Protein AF-A0A526ZCZ3-F1 (afdb_monomer_lite)

Foldseek 3Di:
DWDFFPLAPPAGTWIWAQDQQGIKTWGCDPDNPPDDTDIAAAARFFHRPDWDWDPPPPPPGTKIWGAGDVRFWTKIFDRPNHPHHHGDIDTDGTDDDDDDDD

pLDDT: mean 88.8, std 8.82, range [64.19, 98.0]

Sequence (102 aa):
GQALAQIVEGGQPELAVSSGAGVFYFAIPDDPAADPWPRTRICAEASDEGIAFADIDGDGLLDLAAITGHAKGIAWWRNPGDGSADWQRRDVANVPDMVYLD

Structure (mmCIF, N/CA/C/O backbone):
data_AF-A0A526ZCZ3-F1
#
_entry.id   AF-A0A526ZCZ3-F1
#
loop_
_atom_site.group_PDB
_atom_site.id
_atom_site.type_symbol
_atom_site.label_atom_id
_atom_site.label_alt_id
_atom_site.label_comp_id
_atom_site.label_asym_id
_atom_site.label_entity_id
_atom_site.label_seq_id
_atom_site.pdbx_PDB_ins_code
_atom_site.Cartn_x
_atom_site.Cartn_y
_atom_site.Cartn_z
_atom_site.occupancy
_atom_site.B_iso_or_equiv
_atom_site.auth_seq_id
_atom_site.auth_comp_id
_atom_site.auth_asym_id
_atom_site.auth_atom_id
_atom_site.pdbx_PDB_model_num
ATOM 1 N N . GLY A 1 1 ? -5.536 4.915 -7.087 1.00 64.19 1 GLY A N 1
ATOM 2 C CA . GLY A 1 1 ? -6.164 3.588 -6.912 1.00 64.19 1 GLY A CA 1
ATOM 3 C C . GLY A 1 1 ? -6.561 3.377 -5.463 1.00 64.19 1 GLY A C 1
ATOM 4 O O . GLY A 1 1 ? -6.069 4.099 -4.600 1.00 64.19 1 GLY A O 1
ATOM 5 N N . GLN A 1 2 ? -7.442 2.409 -5.200 1.00 69.94 2 GLN A N 1
ATOM 6 C CA . GLN A 1 2 ? -7.926 2.069 -3.859 1.00 69.94 2 GLN A CA 1
ATOM 7 C C . GLN A 1 2 ? -8.064 0.553 -3.682 1.00 69.94 2 GLN A C 1
ATOM 9 O O . GLN A 1 2 ? -8.393 -0.143 -4.644 1.00 69.94 2 GLN A O 1
ATOM 14 N N . ALA A 1 3 ? -7.855 0.064 -2.460 1.00 75.00 3 ALA A N 1
ATOM 15 C CA . ALA A 1 3 ? -8.077 -1.330 -2.079 1.00 75.00 3 ALA A CA 1
ATOM 16 C C . ALA A 1 3 ? -8.522 -1.435 -0.611 1.00 75.00 3 ALA A C 1
ATOM 18 O O . ALA A 1 3 ? -8.159 -0.589 0.208 1.00 75.00 3 ALA A O 1
ATOM 19 N N . LEU A 1 4 ? -9.288 -2.483 -0.292 1.00 73.31 4 LEU A N 1
ATOM 20 C CA . LEU A 1 4 ? -9.439 -2.968 1.081 1.00 73.31 4 LEU A CA 1
ATOM 21 C C . LEU A 1 4 ? -8.381 -4.045 1.310 1.00 73.31 4 LEU A C 1
ATOM 23 O O . LEU A 1 4 ? -8.264 -4.961 0.495 1.00 73.31 4 LEU A O 1
ATOM 27 N N . ALA A 1 5 ? -7.634 -3.937 2.401 1.00 65.75 5 ALA A N 1
ATOM 28 C CA . ALA A 1 5 ? -6.629 -4.918 2.780 1.00 65.75 5 ALA A CA 1
ATOM 29 C C . ALA A 1 5 ? -6.665 -5.120 4.294 1.00 65.75 5 ALA A C 1
ATOM 31 O O . ALA A 1 5 ? -6.842 -4.161 5.038 1.00 65.75 5 ALA A O 1
ATOM 32 N N . GLN A 1 6 ? -6.498 -6.361 4.750 1.00 72.19 6 GLN A N 1
ATOM 33 C CA . GLN A 1 6 ? -6.217 -6.626 6.157 1.00 72.19 6 GLN A CA 1
ATOM 34 C C . GLN A 1 6 ? -4.751 -6.264 6.392 1.00 72.19 6 GLN A C 1
ATOM 36 O O . GLN A 1 6 ? -3.851 -7.068 6.152 1.00 72.19 6 GLN A O 1
ATOM 41 N N . ILE A 1 7 ? -4.519 -5.007 6.748 1.00 71.69 7 ILE A N 1
ATOM 42 C CA . ILE A 1 7 ? -3.189 -4.472 7.004 1.00 71.69 7 ILE A CA 1
ATOM 43 C C . ILE A 1 7 ? -2.800 -4.760 8.453 1.00 71.69 7 ILE A C 1
ATOM 45 O O . ILE A 1 7 ? -1.653 -5.126 8.707 1.00 71.69 7 ILE A O 1
ATOM 49 N N . VAL A 1 8 ? -3.759 -4.656 9.376 1.00 72.69 8 VAL A N 1
ATOM 50 C CA . VAL A 1 8 ? -3.613 -5.056 10.779 1.00 72.69 8 VAL A CA 1
ATOM 51 C C . VAL A 1 8 ? -4.343 -6.380 11.018 1.00 72.69 8 VAL A C 1
ATOM 53 O O . VAL A 1 8 ? -5.509 -6.546 10.656 1.00 72.69 8 VAL A O 1
ATOM 56 N N . GLU A 1 9 ? -3.660 -7.357 11.620 1.00 72.88 9 GLU A N 1
ATOM 57 C CA . GLU A 1 9 ? -4.230 -8.692 11.820 1.00 72.88 9 GLU A CA 1
ATOM 58 C C . GLU A 1 9 ? -5.435 -8.678 12.784 1.00 72.88 9 GLU A C 1
ATOM 60 O O . GLU A 1 9 ? -5.385 -8.089 13.864 1.00 72.88 9 GLU A O 1
ATOM 65 N N . GLY A 1 10 ? -6.530 -9.350 12.404 1.00 67.19 10 GLY A N 1
ATOM 66 C CA . GLY A 1 10 ? -7.697 -9.585 13.266 1.00 67.19 10 GLY A CA 1
ATOM 67 C C . GLY A 1 10 ? -8.684 -8.417 13.413 1.00 67.19 10 GLY A C 1
ATOM 68 O O . GLY A 1 10 ? -9.722 -8.595 14.051 1.00 67.19 10 GLY A O 1
ATOM 69 N N . GLY A 1 11 ? -8.391 -7.250 12.829 1.00 69.38 11 GLY A N 1
ATOM 70 C CA . GLY A 1 11 ? -9.269 -6.075 12.812 1.00 69.38 11 GLY A CA 1
ATOM 71 C C . GLY A 1 11 ? -10.243 -6.021 11.626 1.00 69.38 11 GLY A C 1
ATOM 72 O O . GLY A 1 11 ? -10.295 -6.923 10.788 1.00 69.38 11 GLY A O 1
ATOM 73 N N . GLN A 1 12 ? -11.023 -4.934 11.549 1.00 75.44 12 GLN A N 1
ATOM 74 C CA . GLN A 1 12 ? -11.676 -4.529 10.295 1.00 75.44 12 GLN A CA 1
ATOM 75 C C . GLN A 1 12 ? -10.596 -4.265 9.232 1.00 75.44 12 GLN A C 1
ATOM 77 O O . GLN A 1 12 ? -9.534 -3.768 9.591 1.00 75.44 12 GLN A O 1
ATOM 82 N N . PRO A 1 13 ? -10.841 -4.549 7.940 1.00 81.06 13 PRO A N 1
ATOM 83 C CA . PRO A 1 13 ? -9.869 -4.240 6.896 1.00 81.06 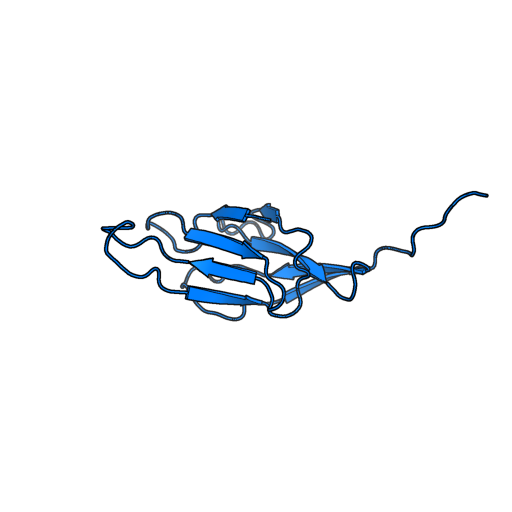13 PRO A CA 1
ATOM 84 C C . PRO A 1 13 ? -9.626 -2.731 6.812 1.00 81.06 13 PRO A C 1
ATOM 86 O O . PRO A 1 13 ? -10.555 -1.941 6.939 1.00 81.06 13 PRO A O 1
ATOM 89 N N . GLU A 1 14 ? -8.400 -2.318 6.527 1.00 87.62 14 GLU A N 1
ATOM 90 C CA . GLU A 1 14 ? -8.048 -0.922 6.309 1.00 87.62 14 GLU A CA 1
ATOM 91 C C . GLU A 1 14 ? -8.331 -0.484 4.863 1.00 87.62 14 GLU A C 1
ATOM 93 O O . GLU A 1 14 ? -8.225 -1.260 3.905 1.00 87.62 14 GLU A O 1
ATOM 98 N N . LEU A 1 15 ? -8.645 0.803 4.688 1.00 90.56 15 LEU A N 1
ATOM 99 C CA . LEU A 1 15 ? -8.759 1.424 3.369 1.00 90.56 15 LEU A CA 1
ATOM 100 C C . LEU A 1 15 ? -7.405 1.994 2.942 1.00 90.56 15 LEU A C 1
ATOM 102 O O . LEU A 1 15 ? -6.949 2.981 3.518 1.00 90.56 15 LEU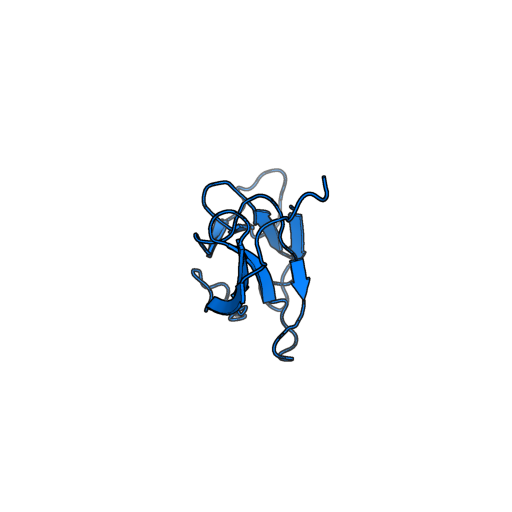 A O 1
ATOM 106 N N . ALA A 1 16 ? -6.797 1.430 1.900 1.00 92.94 16 ALA A N 1
ATOM 107 C CA . ALA A 1 16 ? -5.567 1.948 1.311 1.00 92.94 16 ALA A CA 1
ATOM 108 C C . ALA A 1 16 ? -5.843 2.849 0.099 1.00 92.94 16 ALA A C 1
ATOM 110 O O . ALA A 1 16 ? -6.650 2.516 -0.774 1.00 92.94 16 ALA A O 1
ATOM 111 N N . VAL A 1 17 ? -5.147 3.986 0.030 1.00 92.19 17 VAL A N 1
ATOM 112 C CA . VAL A 1 17 ? -5.360 5.038 -0.972 1.00 92.19 17 VAL A CA 1
ATOM 113 C C . VAL A 1 17 ? -4.022 5.581 -1.467 1.00 92.19 17 VAL A C 1
ATOM 115 O O . VAL A 1 17 ? -3.171 5.980 -0.668 1.00 92.19 17 VAL A O 1
ATOM 118 N N . SER A 1 18 ? -3.851 5.647 -2.791 1.00 92.19 18 SER A N 1
ATOM 119 C CA . SER A 1 18 ? -2.756 6.402 -3.409 1.00 92.19 18 SER A CA 1
ATOM 120 C C . SER A 1 18 ? -3.109 7.886 -3.530 1.00 92.19 18 SER A C 1
ATOM 122 O O . SER A 1 18 ? -4.250 8.253 -3.813 1.00 92.19 18 SER A O 1
ATOM 124 N N . SER A 1 19 ? -2.125 8.751 -3.310 1.00 90.69 19 SER A N 1
ATOM 125 C CA . SER A 1 19 ? -2.256 10.206 -3.383 1.00 90.69 19 SER A CA 1
ATOM 126 C C . SER A 1 19 ? -0.982 10.825 -3.953 1.00 90.69 19 SER A C 1
ATOM 128 O O . SER A 1 19 ? 0.064 10.179 -3.976 1.00 90.69 19 SER A O 1
ATOM 130 N N . GLY A 1 20 ? -1.022 12.109 -4.315 1.00 88.88 20 GLY A N 1
ATOM 131 C CA . GLY A 1 20 ? 0.181 12.842 -4.731 1.00 88.88 20 GLY A CA 1
ATOM 132 C C . GLY A 1 20 ? 1.263 12.972 -3.643 1.00 88.88 20 GLY A C 1
ATOM 133 O O . GLY A 1 20 ? 2.355 13.451 -3.929 1.00 88.88 20 GLY A O 1
ATOM 134 N N . ALA A 1 21 ? 0.977 12.560 -2.402 1.00 92.12 21 ALA A N 1
ATOM 135 C CA . ALA A 1 21 ? 1.925 12.524 -1.285 1.00 92.12 21 ALA A CA 1
ATOM 136 C C . ALA A 1 21 ? 2.363 11.092 -0.908 1.00 92.12 21 ALA A C 1
ATOM 138 O O . ALA A 1 21 ? 2.892 10.883 0.186 1.00 92.12 21 ALA A O 1
ATOM 139 N N . GLY A 1 22 ? 2.114 10.116 -1.786 1.00 94.12 22 GLY A N 1
ATOM 140 C CA . GLY A 1 22 ? 2.378 8.700 -1.559 1.00 94.12 22 GLY A CA 1
ATOM 141 C C . GLY A 1 22 ? 1.125 7.912 -1.178 1.00 94.12 22 GLY A C 1
ATOM 142 O O . GLY A 1 22 ? -0.006 8.343 -1.431 1.00 94.12 22 GLY A O 1
ATOM 143 N N . VAL A 1 23 ? 1.325 6.741 -0.577 1.00 96.06 23 VAL A N 1
ATOM 144 C CA . VAL A 1 23 ? 0.247 5.801 -0.237 1.00 96.06 23 VAL A CA 1
ATOM 145 C C . VAL A 1 23 ? 0.002 5.808 1.263 1.00 96.06 23 VAL A C 1
ATOM 147 O O . VAL A 1 23 ? 0.935 5.763 2.067 1.00 96.06 23 VAL A O 1
ATOM 150 N N . PHE A 1 24 ? -1.273 5.848 1.635 1.00 95.81 24 PHE A N 1
ATOM 151 C CA . PHE A 1 24 ? -1.737 5.842 3.016 1.00 95.81 24 PHE A CA 1
ATOM 152 C C . PHE A 1 24 ? -2.754 4.730 3.214 1.00 95.81 24 PHE A C 1
ATOM 154 O O . PHE A 1 24 ? -3.480 4.392 2.279 1.00 95.81 24 PHE A O 1
ATOM 161 N N . TYR A 1 25 ? -2.854 4.221 4.438 1.00 94.56 25 TYR A N 1
ATOM 162 C CA . TYR A 1 25 ? -4.017 3.460 4.864 1.00 94.56 25 TYR A CA 1
ATOM 163 C C . TYR A 1 25 ? -4.757 4.178 5.987 1.00 94.56 25 TYR A C 1
ATOM 165 O O . TYR A 1 25 ? -4.178 4.963 6.748 1.00 94.56 25 TYR A O 1
ATOM 173 N N . PHE A 1 26 ? -6.057 3.919 6.051 1.00 94.12 26 PHE A N 1
ATOM 174 C CA . PHE A 1 26 ? -6.961 4.469 7.041 1.00 94.12 26 PHE A CA 1
ATOM 175 C C . PHE A 1 26 ? -7.632 3.327 7.798 1.00 94.12 26 PHE A C 1
ATOM 177 O O . PHE A 1 26 ? -8.256 2.461 7.178 1.00 94.12 26 PHE A O 1
ATOM 184 N N . ALA A 1 27 ? -7.505 3.339 9.124 1.00 91.88 27 ALA A N 1
ATOM 185 C CA . ALA A 1 27 ? -8.224 2.410 9.985 1.00 91.88 27 ALA A CA 1
ATOM 186 C C . ALA A 1 27 ? -9.716 2.758 9.982 1.00 91.88 27 ALA A C 1
ATOM 188 O O . ALA A 1 27 ? -10.079 3.930 10.127 1.00 91.88 27 ALA A O 1
ATOM 189 N N . ILE A 1 28 ? -10.567 1.745 9.803 1.00 90.50 28 ILE A N 1
ATOM 190 C CA . ILE A 1 28 ? -12.022 1.904 9.874 1.00 90.50 28 ILE A CA 1
ATOM 191 C C . ILE A 1 28 ? -12.406 1.980 11.357 1.00 90.50 28 ILE A C 1
ATOM 193 O O . ILE A 1 28 ? -12.187 0.999 12.070 1.00 90.50 28 ILE A O 1
ATOM 197 N N . PRO A 1 29 ? -12.942 3.112 11.849 1.00 90.75 29 PRO A N 1
ATOM 198 C CA . PRO A 1 29 ? -1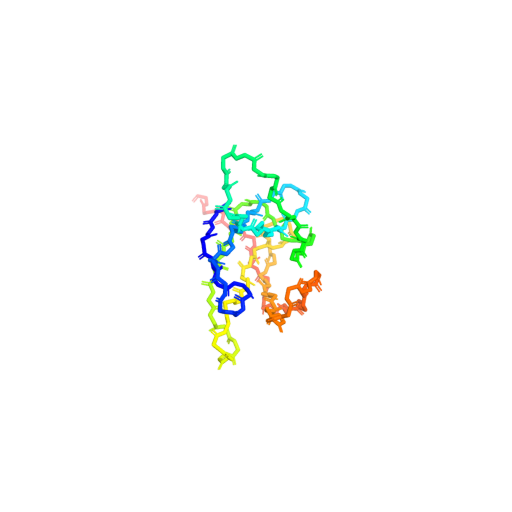3.405 3.200 13.228 1.00 90.75 29 PRO A CA 1
ATOM 199 C C . PRO A 1 29 ? -14.729 2.438 13.406 1.00 90.75 29 PRO A C 1
ATOM 201 O O . PRO A 1 29 ? -15.399 2.105 12.427 1.00 90.75 29 PRO A O 1
ATOM 204 N N . ASP A 1 30 ? -15.125 2.199 14.657 1.00 90.19 30 ASP A N 1
ATOM 205 C CA . ASP A 1 30 ? -16.364 1.476 14.982 1.00 90.19 30 ASP A CA 1
ATOM 206 C C . ASP A 1 30 ? -17.615 2.166 14.407 1.00 90.19 30 ASP A C 1
ATOM 208 O O . ASP A 1 30 ? -18.512 1.491 13.897 1.00 90.19 30 ASP A O 1
ATOM 212 N N . ASP A 1 31 ? -17.659 3.505 14.440 1.00 93.00 31 ASP A N 1
ATOM 213 C CA . ASP A 1 31 ? -18.661 4.310 13.736 1.00 93.00 31 ASP A CA 1
ATOM 214 C C . ASP A 1 31 ? -18.015 5.106 12.583 1.00 93.00 31 ASP A C 1
ATOM 216 O O . ASP A 1 31 ? -17.600 6.256 12.760 1.00 93.00 31 ASP A O 1
ATOM 220 N N . PRO A 1 32 ? -17.944 4.541 11.363 1.00 92.38 32 PRO A N 1
ATOM 221 C CA . PRO A 1 32 ? -17.317 5.201 10.218 1.00 92.38 32 PRO A CA 1
ATOM 222 C C . PRO A 1 32 ? -18.047 6.460 9.737 1.00 92.38 32 PRO A C 1
ATOM 224 O O . PRO A 1 32 ? -17.487 7.183 8.909 1.00 92.38 32 PRO A O 1
ATOM 227 N N . ALA A 1 33 ? -19.276 6.715 10.204 1.00 94.38 33 ALA A N 1
ATOM 228 C CA . ALA A 1 33 ? -20.051 7.901 9.851 1.00 94.38 33 ALA A CA 1
ATOM 229 C C . ALA A 1 33 ? -19.861 9.056 10.847 1.00 94.38 33 ALA A C 1
ATOM 231 O O . ALA A 1 33 ? -20.050 10.214 10.465 1.00 94.38 33 ALA A O 1
ATOM 232 N N . ALA A 1 34 ? -19.504 8.756 12.097 1.00 94.38 34 ALA A N 1
ATOM 233 C CA . ALA A 1 34 ? -19.332 9.749 13.154 1.00 94.38 34 ALA A CA 1
ATOM 234 C C . ALA A 1 34 ? -17.861 10.029 13.497 1.00 94.38 34 ALA A C 1
ATOM 236 O O . ALA A 1 34 ? -17.519 11.176 13.799 1.00 94.38 34 ALA A O 1
ATOM 237 N N . ASP A 1 35 ? -16.997 9.015 13.428 1.00 95.56 35 ASP A N 1
ATOM 238 C CA . ASP A 1 35 ? -15.626 9.098 13.924 1.00 95.56 35 ASP A CA 1
ATOM 239 C C . ASP A 1 35 ? -14.599 9.399 12.818 1.00 95.56 35 ASP A C 1
ATOM 241 O O . ASP A 1 35 ? -14.730 8.949 11.673 1.00 95.56 35 ASP A O 1
ATOM 245 N N . PRO A 1 36 ? -13.529 10.155 13.133 1.00 94.44 36 PRO A N 1
ATOM 246 C CA . PRO A 1 36 ? -12.440 10.379 12.194 1.00 94.44 36 PRO A CA 1
ATOM 247 C C . PRO A 1 36 ? -11.648 9.087 11.970 1.00 94.44 36 PRO A C 1
ATOM 249 O O . PRO A 1 36 ? -11.316 8.381 12.917 1.00 94.44 36 PRO A O 1
ATOM 252 N N . TRP A 1 37 ? -11.265 8.826 10.720 1.00 94.38 37 TRP A N 1
ATOM 253 C CA . TRP A 1 37 ? -10.477 7.647 10.361 1.00 94.38 37 TRP A CA 1
ATOM 254 C C . TRP A 1 37 ? -8.983 7.895 10.638 1.00 94.38 37 TRP A C 1
ATOM 256 O O . TRP A 1 37 ? -8.393 8.781 9.998 1.00 94.38 37 TRP A O 1
ATOM 266 N N . PRO A 1 38 ? -8.341 7.154 11.565 1.00 94.19 38 PRO A N 1
ATOM 267 C CA . PRO A 1 38 ? -6.907 7.276 11.810 1.00 94.19 38 PRO A CA 1
ATOM 268 C C . PRO A 1 38 ? -6.109 6.942 10.547 1.00 94.19 38 PRO A C 1
ATOM 270 O O . PRO A 1 38 ? -6.372 5.937 9.892 1.00 94.19 38 PRO A O 1
ATOM 273 N N . ARG A 1 39 ? -5.128 7.783 10.207 1.00 94.88 39 ARG A N 1
ATOM 274 C CA . ARG A 1 39 ? -4.319 7.672 8.985 1.00 94.88 39 ARG A CA 1
ATOM 275 C C . ARG A 1 39 ? -2.877 7.306 9.301 1.00 94.88 39 ARG A C 1
ATOM 277 O O . ARG A 1 39 ? -2.244 7.997 10.100 1.00 94.88 39 ARG A O 1
ATOM 284 N N . THR A 1 40 ? -2.324 6.384 8.520 1.00 96.50 40 THR A N 1
ATOM 285 C CA . THR A 1 40 ? -0.902 6.027 8.535 1.00 96.50 40 THR A CA 1
ATOM 286 C C . THR A 1 40 ? -0.327 6.041 7.120 1.00 96.50 40 THR A C 1
ATOM 288 O O . THR A 1 40 ? -1.003 5.682 6.156 1.00 96.50 40 THR A O 1
ATOM 291 N N . ARG A 1 41 ? 0.924 6.494 6.967 1.00 97.25 41 ARG A N 1
ATOM 292 C CA . ARG A 1 41 ? 1.640 6.471 5.683 1.00 97.25 41 ARG A CA 1
ATOM 293 C C . ARG A 1 41 ? 2.298 5.110 5.475 1.00 97.25 41 ARG A C 1
ATOM 295 O O . ARG A 1 41 ? 3.037 4.666 6.345 1.00 97.25 41 ARG A O 1
ATOM 302 N N . ILE A 1 42 ? 2.089 4.508 4.308 1.00 97.12 42 ILE A N 1
ATOM 303 C CA . ILE A 1 42 ? 2.835 3.325 3.863 1.00 97.12 42 ILE A CA 1
ATOM 304 C C . ILE A 1 42 ? 4.170 3.757 3.256 1.00 97.12 42 ILE A C 1
ATOM 306 O O . ILE A 1 42 ? 5.220 3.283 3.673 1.00 97.12 42 ILE A O 1
ATOM 310 N N . CYS A 1 43 ? 4.135 4.671 2.283 1.00 96.88 43 CYS A N 1
ATOM 311 C CA . CYS A 1 43 ? 5.324 5.170 1.594 1.00 96.88 43 CYS A CA 1
ATOM 312 C C . CYS A 1 43 ? 5.078 6.547 0.965 1.00 96.88 43 CYS A C 1
ATOM 314 O O . CYS A 1 43 ? 3.929 6.953 0.782 1.00 96.88 43 CYS A O 1
ATOM 316 N N . ALA A 1 44 ? 6.152 7.264 0.629 1.00 95.56 44 ALA A N 1
ATOM 317 C CA . ALA A 1 44 ? 6.094 8.582 -0.013 1.00 95.56 44 ALA A CA 1
ATOM 318 C C . ALA A 1 44 ? 6.461 8.536 -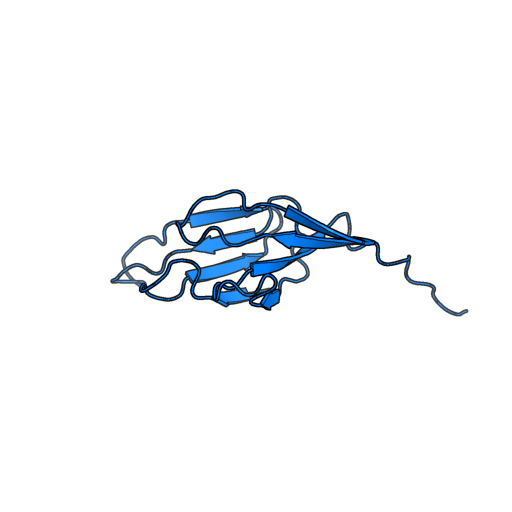1.509 1.00 95.56 44 ALA A C 1
ATOM 320 O O . ALA A 1 44 ? 6.215 9.489 -2.241 1.00 95.56 44 ALA A O 1
ATOM 321 N N . GLU A 1 45 ? 7.088 7.449 -1.956 1.00 94.12 45 GLU A N 1
ATOM 322 C CA . GLU A 1 45 ? 7.768 7.350 -3.250 1.00 94.12 45 GLU A CA 1
ATOM 323 C C . GLU A 1 45 ? 6.893 6.776 -4.366 1.00 94.12 45 GLU A C 1
ATOM 325 O O . GLU A 1 45 ? 7.248 6.874 -5.545 1.00 94.12 45 GLU A O 1
ATOM 330 N N . ALA A 1 46 ? 5.783 6.139 -3.998 1.00 92.62 46 ALA A N 1
ATOM 331 C CA . ALA A 1 46 ? 4.818 5.607 -4.943 1.00 92.62 46 ALA A CA 1
ATOM 332 C C . ALA A 1 46 ? 4.064 6.739 -5.658 1.00 92.62 46 ALA A C 1
ATOM 334 O O . ALA A 1 46 ? 3.670 7.732 -5.047 1.00 92.62 46 ALA A O 1
ATOM 335 N N . SER A 1 47 ? 3.856 6.557 -6.960 1.00 87.44 47 SER A N 1
ATOM 336 C CA . SER A 1 47 ? 2.980 7.394 -7.781 1.00 87.44 47 SER A CA 1
ATOM 337 C C . SER A 1 47 ? 1.513 7.236 -7.373 1.00 87.44 47 SER A C 1
ATOM 339 O O . SER A 1 47 ? 1.111 6.234 -6.778 1.00 87.44 47 SER A O 1
ATOM 341 N N . ASP A 1 48 ? 0.688 8.217 -7.730 1.00 84.62 48 ASP A N 1
ATOM 342 C CA . ASP A 1 48 ? -0.756 8.175 -7.508 1.00 84.62 48 ASP A CA 1
ATOM 343 C C . ASP A 1 48 ? -1.520 7.374 -8.579 1.00 84.62 48 ASP A C 1
ATOM 345 O O . ASP A 1 48 ? -2.691 7.040 -8.366 1.00 84.62 48 ASP A O 1
ATOM 349 N N . GLU A 1 49 ? -0.847 6.990 -9.669 1.00 82.69 49 GLU A N 1
ATOM 350 C CA . GLU A 1 49 ? -1.425 6.358 -10.862 1.00 82.69 49 GLU A CA 1
ATOM 351 C C . GLU A 1 49 ? -1.897 4.910 -10.644 1.00 82.69 49 GLU A C 1
ATOM 353 O O . GLU A 1 49 ? -2.856 4.472 -11.282 1.00 82.69 49 GLU A O 1
ATOM 358 N N . GLY A 1 50 ? -1.299 4.157 -9.714 1.00 82.56 50 GLY A N 1
ATOM 359 C CA . GLY A 1 50 ? -1.693 2.766 -9.488 1.00 82.56 50 GLY A CA 1
ATOM 360 C C . GLY A 1 50 ? -1.008 2.092 -8.304 1.00 82.56 50 GLY A C 1
ATOM 361 O O . GLY A 1 50 ? 0.192 2.247 -8.091 1.00 82.56 50 GLY A O 1
ATOM 362 N N . ILE A 1 51 ? -1.794 1.310 -7.563 1.00 92.31 51 ILE A N 1
ATOM 363 C CA . ILE A 1 51 ? -1.342 0.451 -6.464 1.00 92.31 51 ILE A CA 1
ATOM 364 C C . ILE A 1 51 ? -2.013 -0.915 -6.584 1.00 92.31 51 ILE A C 1
ATOM 366 O O . ILE A 1 51 ? -3.165 -1.003 -7.016 1.00 92.31 51 ILE A O 1
ATOM 370 N N . ALA A 1 52 ? -1.300 -1.962 -6.191 1.00 92.81 52 ALA A N 1
ATOM 371 C CA . ALA A 1 52 ? -1.811 -3.319 -6.064 1.00 92.81 52 ALA A CA 1
ATOM 372 C C . ALA A 1 52 ? -1.400 -3.896 -4.708 1.00 92.81 52 ALA A C 1
ATOM 374 O O . ALA A 1 52 ? -0.373 -3.504 -4.157 1.00 92.81 52 ALA A O 1
ATOM 375 N N . PHE A 1 53 ? -2.198 -4.830 -4.195 1.00 93.06 53 PHE A N 1
ATOM 376 C CA . PHE A 1 53 ? -1.904 -5.547 -2.960 1.00 93.06 53 PHE A CA 1
ATOM 377 C C . PHE A 1 53 ? -1.871 -7.050 -3.215 1.00 93.06 53 PHE A C 1
ATOM 379 O O . PHE A 1 53 ? -2.749 -7.577 -3.903 1.00 93.06 53 PHE A O 1
ATOM 386 N N . ALA A 1 54 ? -0.860 -7.721 -2.675 1.00 91.88 54 ALA A N 1
ATOM 387 C CA . ALA A 1 54 ? -0.691 -9.170 -2.721 1.00 91.88 54 ALA A CA 1
ATOM 388 C C . ALA A 1 54 ? 0.216 -9.605 -1.565 1.00 91.88 54 ALA A C 1
ATOM 390 O O . ALA A 1 54 ? 1.030 -8.813 -1.114 1.00 91.88 54 ALA A O 1
ATOM 391 N N . ASP A 1 55 ? 0.097 -10.847 -1.114 1.00 94.62 55 ASP A N 1
ATOM 392 C CA . ASP A 1 55 ? 1.090 -11.460 -0.224 1.00 94.62 55 ASP A CA 1
ATOM 393 C C . ASP A 1 55 ? 2.327 -11.818 -1.066 1.00 94.62 55 ASP A C 1
ATOM 395 O O . ASP A 1 55 ? 2.297 -12.778 -1.844 1.00 94.62 55 ASP A O 1
ATOM 399 N N . ILE A 1 56 ? 3.355 -10.960 -1.038 1.00 96.62 56 ILE A N 1
ATOM 400 C CA . ILE A 1 56 ? 4.514 -11.056 -1.939 1.00 96.62 56 ILE A CA 1
ATOM 401 C C . ILE A 1 56 ? 5.609 -11.915 -1.312 1.00 96.62 56 ILE A C 1
ATOM 403 O O . ILE A 1 56 ? 6.304 -12.634 -2.040 1.00 96.62 56 ILE A O 1
ATOM 407 N N . ASP A 1 57 ? 5.782 -11.843 0.007 1.00 96.25 57 ASP A N 1
ATOM 408 C CA . ASP A 1 57 ? 6.818 -12.590 0.720 1.00 96.25 57 ASP A CA 1
ATOM 409 C C . ASP A 1 57 ? 6.339 -13.901 1.372 1.00 96.25 57 ASP A C 1
ATOM 411 O O . ASP A 1 57 ? 7.177 -14.710 1.788 1.00 96.25 57 ASP A O 1
ATOM 415 N N . GLY A 1 58 ? 5.033 -14.176 1.344 1.00 95.75 58 GLY A N 1
ATOM 416 C CA . GLY A 1 58 ? 4.431 -15.429 1.789 1.00 95.75 58 GLY A CA 1
ATOM 417 C C . GLY A 1 58 ? 4.176 -15.493 3.293 1.00 95.75 58 GLY A C 1
ATOM 418 O O . GLY A 1 58 ? 4.077 -16.600 3.834 1.00 95.75 58 GLY A O 1
ATOM 419 N N . ASP A 1 59 ? 4.123 -14.351 3.979 1.00 93.75 59 ASP A N 1
ATOM 420 C CA . ASP A 1 59 ? 3.860 -14.276 5.416 1.00 93.75 59 ASP A CA 1
ATOM 421 C C . ASP A 1 59 ? 2.364 -14.217 5.777 1.00 93.75 59 ASP A C 1
ATOM 423 O O . ASP A 1 59 ? 2.008 -14.295 6.957 1.00 93.75 59 ASP A O 1
ATOM 427 N N . GLY A 1 60 ? 1.488 -14.172 4.768 1.00 89.81 60 GLY A N 1
ATOM 428 C CA . GLY A 1 60 ? 0.039 -14.121 4.928 1.00 89.81 60 GLY A CA 1
ATOM 429 C C . GLY A 1 60 ? -0.533 -12.710 5.079 1.00 89.81 60 GLY A C 1
ATOM 430 O O . GLY A 1 60 ? -1.751 -12.577 5.236 1.00 89.81 60 GLY A O 1
ATOM 431 N N . LEU A 1 61 ? 0.295 -11.665 5.012 1.00 90.56 61 LEU A N 1
ATOM 432 C CA . LEU A 1 61 ? -0.119 -10.265 5.025 1.00 90.56 61 LEU A CA 1
ATOM 433 C C . LEU A 1 61 ? -0.048 -9.670 3.617 1.00 90.56 61 LEU A C 1
ATOM 435 O O . LEU A 1 61 ? 0.787 -10.019 2.793 1.00 90.56 61 LEU A O 1
ATOM 439 N N . LEU A 1 62 ? -0.958 -8.742 3.315 1.00 93.00 62 LEU A N 1
ATOM 440 C CA . LEU A 1 62 ? -0.941 -8.063 2.021 1.00 93.00 62 LEU A CA 1
ATOM 441 C C . LEU A 1 62 ? 0.123 -6.963 1.997 1.00 93.00 62 LEU A C 1
ATOM 443 O O . LEU A 1 62 ? 0.005 -5.964 2.709 1.00 93.00 62 LEU A O 1
ATOM 447 N N . ASP A 1 63 ? 1.090 -7.115 1.102 1.00 95.75 63 ASP A N 1
ATOM 448 C CA . ASP A 1 63 ? 2.111 -6.131 0.766 1.00 95.75 63 ASP A CA 1
ATOM 449 C C . ASP A 1 63 ? 1.623 -5.159 -0.311 1.00 95.75 63 ASP A C 1
ATOM 451 O O . ASP A 1 63 ? 0.751 -5.477 -1.122 1.00 95.75 63 ASP A O 1
ATOM 455 N N . LEU A 1 64 ? 2.224 -3.970 -0.362 1.00 96.25 64 LEU A N 1
ATOM 456 C CA . LEU A 1 64 ? 1.941 -2.969 -1.391 1.00 96.25 64 LEU A CA 1
ATOM 457 C C . LEU A 1 64 ? 2.905 -3.137 -2.567 1.00 96.25 64 LEU A C 1
ATOM 459 O O . LEU A 1 64 ? 4.107 -3.021 -2.377 1.00 96.25 64 LEU A O 1
ATOM 463 N N . ALA A 1 65 ? 2.404 -3.259 -3.793 1.00 95.75 65 ALA A N 1
ATOM 464 C CA . ALA A 1 65 ? 3.169 -3.055 -5.022 1.00 95.75 65 ALA A CA 1
ATOM 465 C C . ALA A 1 65 ? 2.728 -1.756 -5.709 1.00 95.75 65 ALA A C 1
ATOM 467 O O . ALA A 1 65 ? 1.533 -1.511 -5.894 1.00 95.75 65 ALA A O 1
ATOM 468 N N . ALA A 1 66 ? 3.686 -0.916 -6.105 1.00 94.75 66 ALA A N 1
ATOM 469 C CA . ALA A 1 66 ? 3.388 0.350 -6.767 1.00 94.75 66 ALA A CA 1
ATOM 470 C C . ALA A 1 66 ? 4.498 0.793 -7.724 1.00 94.75 66 ALA A C 1
ATOM 472 O O . ALA A 1 66 ? 5.657 0.372 -7.643 1.00 94.75 66 ALA A O 1
ATOM 473 N N . ILE A 1 67 ? 4.123 1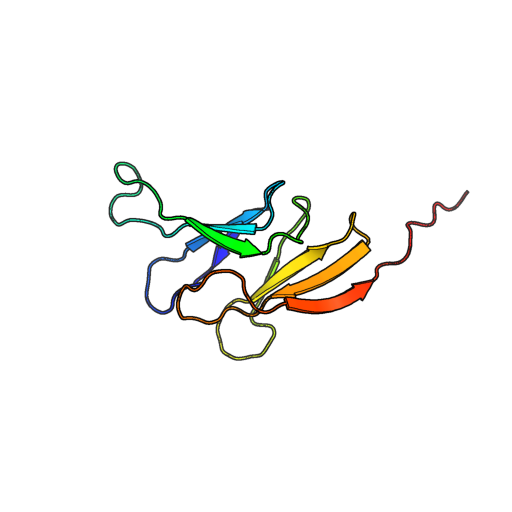.695 -8.626 1.00 92.44 67 ILE A N 1
ATOM 474 C CA . ILE A 1 67 ? 5.053 2.346 -9.542 1.00 92.44 67 ILE A CA 1
ATOM 475 C C . ILE A 1 67 ? 5.673 3.565 -8.841 1.00 92.44 67 ILE A C 1
ATOM 477 O O . ILE A 1 67 ? 4.981 4.293 -8.132 1.00 92.44 67 ILE A O 1
ATOM 481 N N . THR A 1 68 ? 6.965 3.808 -9.052 1.00 90.94 68 THR A N 1
ATOM 482 C CA . THR A 1 68 ? 7.751 4.927 -8.503 1.00 90.94 68 THR A CA 1
ATOM 483 C C . THR A 1 68 ? 8.445 5.718 -9.614 1.00 90.94 68 THR A C 1
ATOM 485 O O . THR A 1 68 ? 8.448 5.312 -10.777 1.00 90.94 68 THR A O 1
ATOM 488 N N . GLY A 1 69 ? 9.054 6.858 -9.266 1.00 81.44 69 GLY A N 1
ATOM 489 C CA . GLY A 1 69 ? 10.023 7.543 -10.131 1.00 81.44 69 GLY A CA 1
ATOM 490 C C . GLY A 1 69 ? 9.481 7.925 -11.512 1.00 81.44 69 GLY A C 1
ATOM 491 O O . GLY A 1 69 ? 10.026 7.486 -12.520 1.00 81.44 69 GLY A O 1
ATOM 492 N N . HIS A 1 70 ? 8.413 8.731 -11.562 1.00 77.88 70 HIS A N 1
ATOM 493 C CA . HIS A 1 70 ? 7.774 9.192 -12.809 1.00 77.88 70 HIS A CA 1
ATOM 494 C C . HIS A 1 70 ? 7.326 8.055 -13.737 1.00 77.88 70 HIS A C 1
ATOM 496 O O . HIS A 1 70 ? 7.614 8.069 -14.931 1.00 77.88 70 HIS A O 1
ATOM 502 N N . ALA A 1 71 ? 6.633 7.071 -13.169 1.00 78.44 71 ALA A N 1
ATOM 503 C CA . ALA A 1 71 ? 6.112 5.912 -13.883 1.00 78.44 71 ALA A CA 1
ATOM 504 C C . ALA A 1 71 ? 7.172 4.912 -14.409 1.00 78.44 71 ALA A C 1
ATOM 506 O O . ALA A 1 71 ? 6.866 4.094 -15.274 1.00 78.44 71 ALA A O 1
ATOM 507 N N . LYS A 1 72 ? 8.415 4.951 -13.899 1.00 85.06 72 LYS A N 1
ATOM 508 C CA . LYS A 1 72 ? 9.527 4.127 -14.420 1.00 85.06 72 LYS A CA 1
ATOM 509 C C . LYS A 1 72 ? 10.069 3.080 -13.463 1.00 85.06 72 LYS A C 1
ATOM 511 O O . LYS A 1 72 ? 10.688 2.133 -13.925 1.00 85.06 72 LYS A O 1
ATOM 516 N N . GLY A 1 73 ? 9.887 3.224 -12.157 1.00 91.38 73 GLY A N 1
ATOM 517 C CA . GLY A 1 73 ? 10.351 2.238 -11.183 1.00 91.38 73 GLY A CA 1
ATOM 518 C C . GLY A 1 73 ? 9.216 1.328 -10.738 1.00 91.38 73 GLY A C 1
ATOM 519 O O . GLY A 1 73 ? 8.101 1.795 -10.547 1.00 91.38 73 GLY A O 1
ATOM 520 N N . ILE A 1 74 ? 9.492 0.054 -10.505 1.00 93.12 74 ILE A N 1
ATOM 521 C CA . ILE A 1 74 ? 8.576 -0.885 -9.854 1.00 93.12 74 ILE A CA 1
ATOM 522 C C . ILE A 1 74 ? 9.194 -1.250 -8.511 1.00 93.12 74 ILE A C 1
ATOM 524 O O . ILE A 1 74 ? 10.348 -1.680 -8.453 1.00 93.12 74 ILE A O 1
ATOM 528 N N . ALA A 1 75 ? 8.428 -1.082 -7.441 1.00 96.44 75 ALA A N 1
ATOM 529 C CA . ALA A 1 75 ? 8.827 -1.469 -6.099 1.00 96.44 75 ALA A CA 1
ATOM 530 C C . ALA A 1 75 ? 7.645 -2.096 -5.357 1.00 96.44 75 ALA A C 1
ATOM 532 O O . ALA A 1 75 ? 6.481 -1.892 -5.718 1.00 96.44 75 ALA A O 1
ATOM 533 N N . TRP A 1 76 ? 7.960 -2.847 -4.310 1.00 97.50 76 TRP A N 1
ATOM 534 C CA . TRP A 1 76 ? 6.979 -3.263 -3.323 1.00 97.50 76 TRP A CA 1
ATOM 535 C C . TRP A 1 76 ? 7.431 -2.888 -1.913 1.00 97.50 76 TRP A C 1
ATOM 537 O O . TRP A 1 76 ? 8.612 -2.633 -1.675 1.00 97.50 76 TRP A O 1
ATOM 547 N N . TRP A 1 77 ? 6.480 -2.802 -0.992 1.00 98.00 77 TRP A N 1
ATOM 548 C CA . TRP A 1 77 ? 6.693 -2.457 0.402 1.00 98.00 77 TRP A CA 1
ATOM 549 C C . TRP A 1 77 ? 6.074 -3.534 1.271 1.00 98.00 77 TRP A C 1
ATOM 551 O O . TRP A 1 77 ? 4.889 -3.833 1.117 1.00 98.00 77 TRP A O 1
ATOM 561 N N . ARG A 1 78 ? 6.884 -4.078 2.180 1.00 97.44 78 ARG A N 1
ATOM 562 C CA . ARG A 1 78 ? 6.465 -5.149 3.078 1.00 97.44 78 ARG A CA 1
ATOM 563 C C . ARG A 1 78 ? 5.540 -4.627 4.166 1.00 97.44 78 ARG A C 1
ATOM 565 O O . ARG A 1 78 ? 5.933 -3.699 4.878 1.00 97.44 78 ARG A O 1
ATOM 572 N N . ASN A 1 79 ? 4.390 -5.263 4.350 1.00 95.69 79 ASN A N 1
ATOM 573 C CA . ASN A 1 79 ? 3.530 -5.004 5.493 1.00 95.69 79 ASN A CA 1
ATOM 574 C C . ASN A 1 79 ? 4.168 -5.571 6.780 1.00 95.69 79 ASN A C 1
ATOM 576 O O . ASN A 1 79 ? 4.442 -6.766 6.869 1.00 95.69 79 ASN A O 1
ATOM 580 N N . PRO A 1 80 ? 4.445 -4.744 7.802 1.00 93.94 80 PRO A N 1
ATOM 581 C CA . PRO A 1 80 ? 5.032 -5.216 9.053 1.00 93.94 80 PRO A CA 1
ATOM 582 C C . PRO A 1 80 ? 4.037 -5.961 9.960 1.00 93.94 80 PRO A C 1
ATOM 584 O O . PRO A 1 80 ? 4.474 -6.614 10.905 1.00 93.94 80 PRO A O 1
ATOM 587 N N . GLY A 1 81 ? 2.728 -5.869 9.698 1.00 90.44 81 GLY A N 1
ATOM 588 C CA . GLY A 1 81 ? 1.672 -6.529 10.476 1.00 90.44 81 GLY A CA 1
ATOM 589 C C . GLY A 1 81 ? 1.382 -5.899 11.841 1.00 90.44 81 GLY A C 1
ATOM 590 O O . GLY A 1 81 ? 0.499 -6.358 12.558 1.00 90.44 81 GLY A O 1
ATOM 591 N N . ASP A 1 82 ? 2.097 -4.834 12.207 1.00 89.44 82 ASP A N 1
ATOM 592 C CA . ASP A 1 82 ? 2.002 -4.160 13.508 1.00 89.44 82 ASP A CA 1
ATOM 593 C C . ASP A 1 82 ? 1.389 -2.751 13.426 1.00 89.44 82 ASP A C 1
ATOM 595 O O . ASP A 1 82 ? 1.356 -2.017 14.416 1.00 89.44 82 ASP A O 1
ATOM 599 N N . GLY A 1 83 ? 0.906 -2.358 12.243 1.00 88.94 83 GLY A N 1
ATOM 600 C CA . GLY A 1 83 ? 0.336 -1.034 12.001 1.00 88.94 83 GLY A CA 1
ATOM 601 C C . GLY A 1 83 ? 1.361 0.108 12.018 1.00 88.94 83 GLY A C 1
ATOM 602 O O . GLY A 1 83 ? 0.980 1.267 12.208 1.00 88.94 83 GLY A O 1
ATOM 603 N N . SER A 1 84 ? 2.654 -0.181 11.849 1.00 92.75 84 SER A N 1
ATOM 604 C CA . SER A 1 84 ? 3.676 0.856 11.715 1.00 92.75 84 SER A CA 1
ATOM 605 C C . SER A 1 84 ? 3.632 1.566 10.354 1.00 92.75 84 SER A C 1
ATOM 607 O O . SER A 1 84 ? 3.150 1.051 9.340 1.00 92.75 84 SER A O 1
ATOM 609 N N . ALA A 1 85 ? 4.116 2.809 10.361 1.00 96.62 85 ALA A N 1
ATOM 610 C CA . ALA A 1 85 ? 4.286 3.629 9.168 1.00 96.62 85 ALA A CA 1
ATOM 611 C C . ALA A 1 85 ? 5.584 3.279 8.427 1.00 96.62 85 ALA A C 1
ATOM 613 O O . ALA A 1 85 ? 6.472 2.645 8.990 1.00 96.62 85 ALA A O 1
ATOM 614 N N . ASP A 1 86 ? 5.722 3.801 7.207 1.00 97.38 86 ASP A N 1
ATOM 615 C CA . ASP A 1 86 ? 6.974 3.796 6.439 1.00 97.38 86 ASP A CA 1
ATOM 616 C C . ASP A 1 86 ? 7.531 2.380 6.234 1.00 97.38 86 ASP A C 1
ATOM 618 O O . ASP A 1 86 ? 8.615 2.015 6.696 1.00 97.38 86 ASP A O 1
ATOM 622 N N . TRP A 1 87 ? 6.744 1.573 5.526 1.00 97.69 87 TRP A N 1
ATOM 623 C CA . TRP A 1 87 ? 7.024 0.168 5.263 1.00 97.69 87 TRP A CA 1
ATOM 624 C C . TRP A 1 87 ? 8.367 -0.037 4.557 1.00 97.69 87 TRP A C 1
ATOM 626 O O . TRP A 1 87 ? 8.872 0.827 3.834 1.00 97.69 87 TRP A O 1
ATOM 636 N N . GLN A 1 88 ? 8.954 -1.223 4.723 1.00 97.88 88 GLN A N 1
ATOM 637 C CA . GLN A 1 88 ? 10.239 -1.524 4.100 1.00 97.88 88 GLN A CA 1
ATOM 638 C C . GLN A 1 88 ? 10.085 -1.690 2.584 1.00 97.88 88 GLN A C 1
ATOM 640 O O . GLN A 1 88 ? 9.484 -2.658 2.124 1.00 97.88 88 GLN A O 1
ATOM 645 N N . ARG A 1 89 ? 10.715 -0.797 1.812 1.00 97.19 89 ARG A N 1
ATOM 646 C CA . ARG A 1 89 ? 10.778 -0.862 0.346 1.00 97.19 89 ARG A CA 1
ATOM 647 C C . ARG A 1 89 ? 11.731 -1.947 -0.160 1.00 97.19 89 ARG A C 1
ATOM 649 O O . ARG A 1 89 ? 12.836 -2.117 0.359 1.00 97.19 89 ARG A O 1
ATOM 656 N N . ARG A 1 90 ? 11.348 -2.585 -1.263 1.00 97.56 90 ARG A N 1
ATOM 657 C CA . ARG A 1 90 ? 12.180 -3.438 -2.115 1.00 97.56 90 ARG A CA 1
ATOM 658 C C . ARG A 1 90 ? 11.992 -3.047 -3.577 1.00 97.56 90 ARG A C 1
ATOM 660 O O . ARG A 1 90 ? 10.876 -3.048 -4.092 1.00 97.56 90 ARG A O 1
ATOM 667 N N . ASP A 1 91 ? 13.092 -2.723 -4.248 1.00 95.75 91 ASP A N 1
ATOM 668 C CA . ASP A 1 91 ? 13.071 -2.454 -5.685 1.00 95.75 91 ASP A CA 1
ATOM 669 C C . ASP A 1 91 ? 12.924 -3.756 -6.472 1.00 95.75 91 ASP A C 1
ATOM 671 O O . ASP A 1 91 ? 13.581 -4.754 -6.173 1.00 95.75 91 ASP A O 1
ATOM 675 N N . VAL A 1 92 ? 12.065 -3.732 -7.489 1.00 94.19 92 VAL A N 1
ATOM 676 C CA . VAL A 1 92 ? 11.843 -4.861 -8.398 1.00 94.19 92 VAL A CA 1
ATOM 677 C C . VAL A 1 92 ? 12.630 -4.647 -9.683 1.00 94.19 92 VAL A C 1
ATOM 679 O O . VAL A 1 92 ? 13.500 -5.443 -10.024 1.00 94.19 92 VAL A O 1
ATOM 682 N N . ALA A 1 93 ? 12.321 -3.574 -10.411 1.00 89.44 93 ALA A N 1
ATOM 683 C CA . ALA A 1 93 ? 12.911 -3.276 -11.712 1.00 89.44 93 ALA A CA 1
ATOM 684 C C . ALA A 1 93 ? 12.589 -1.840 -12.143 1.00 89.44 93 ALA A C 1
ATOM 686 O O . ALA A 1 93 ? 11.744 -1.181 -11.543 1.00 89.44 93 ALA A O 1
ATOM 687 N N . ASN A 1 94 ? 13.208 -1.392 -13.236 1.00 89.62 94 ASN A N 1
ATOM 688 C CA . ASN A 1 94 ? 12.721 -0.244 -13.995 1.00 89.62 94 ASN A CA 1
ATOM 689 C C . ASN A 1 94 ? 11.986 -0.721 -15.253 1.00 89.62 94 ASN A C 1
ATOM 691 O O . ASN A 1 94 ? 12.415 -1.683 -15.895 1.00 89.62 94 ASN A O 1
ATOM 695 N N . VAL A 1 95 ? 10.909 -0.033 -15.621 1.00 82.56 95 VAL A N 1
ATOM 696 C CA . VAL A 1 95 ? 10.229 -0.191 -16.908 1.00 82.56 95 VAL A CA 1
ATOM 697 C C . VAL A 1 95 ? 10.950 0.678 -17.949 1.00 82.56 95 VAL A C 1
ATOM 699 O O . VAL A 1 95 ? 11.266 1.835 -17.652 1.00 82.56 95 VAL A O 1
ATOM 702 N N . PRO A 1 96 ? 11.261 0.150 -19.148 1.00 79.44 96 PRO A N 1
ATOM 703 C CA . PRO A 1 96 ? 11.846 0.948 -20.221 1.00 79.44 96 PRO A CA 1
ATOM 704 C C . PRO A 1 96 ? 10.883 2.041 -20.693 1.00 79.44 96 PRO A C 1
ATOM 706 O O . PRO A 1 96 ? 9.669 1.944 -20.512 1.00 79.44 96 PRO A O 1
ATOM 709 N N . ASP A 1 97 ? 11.439 3.070 -21.332 1.00 79.00 97 ASP A N 1
ATOM 710 C CA . ASP A 1 97 ? 10.640 4.134 -21.933 1.00 79.00 97 ASP A CA 1
ATOM 711 C C . ASP A 1 97 ? 9.648 3.568 -22.954 1.00 79.00 97 ASP A C 1
ATOM 713 O O . ASP A 1 97 ? 9.950 2.625 -23.693 1.00 79.00 97 ASP A O 1
ATOM 717 N N . MET A 1 98 ? 8.456 4.168 -23.003 1.00 72.88 98 MET A N 1
ATOM 718 C CA . MET A 1 98 ? 7.466 3.837 -24.018 1.00 72.88 98 MET A CA 1
ATOM 719 C C . MET A 1 98 ? 8.043 4.183 -25.394 1.00 72.88 98 MET A C 1
ATOM 721 O O . MET A 1 98 ? 8.275 5.350 -25.709 1.00 72.88 98 MET A O 1
ATOM 725 N N . VAL A 1 99 ? 8.284 3.160 -26.212 1.00 79.12 99 VAL A N 1
ATOM 72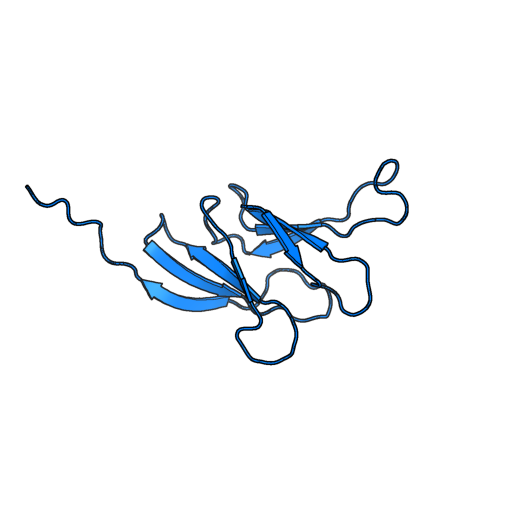6 C CA . VAL A 1 99 ? 8.702 3.335 -27.603 1.00 79.12 99 VAL A CA 1
ATOM 727 C C . VAL A 1 99 ? 7.441 3.424 -28.450 1.00 79.12 99 VAL A C 1
ATOM 729 O O . VAL A 1 99 ? 6.745 2.425 -28.637 1.00 79.12 99 VAL A O 1
ATOM 732 N N . TYR A 1 100 ? 7.133 4.620 -28.948 1.00 75.31 100 TYR A N 1
ATOM 733 C CA . TYR A 1 100 ? 6.140 4.768 -30.006 1.00 75.31 100 TYR A CA 1
ATOM 734 C C . TYR A 1 100 ? 6.748 4.224 -31.299 1.00 75.31 100 TYR A C 1
ATOM 736 O O . TYR A 1 100 ? 7.859 4.600 -31.668 1.00 75.31 100 TYR A O 1
ATOM 744 N N . LEU A 1 101 ? 6.047 3.292 -31.941 1.00 75.38 101 LEU A N 1
ATOM 745 C CA . LEU A 1 101 ? 6.373 2.900 -33.306 1.00 75.38 101 LEU A CA 1
ATOM 746 C C . LEU A 1 101 ? 5.845 4.000 -34.230 1.00 75.38 101 LEU A C 1
ATOM 748 O O . LEU A 1 101 ? 4.677 4.374 -34.103 1.00 75.38 101 LEU A O 1
ATOM 752 N N . ASP A 1 102 ? 6.723 4.516 -35.089 1.00 75.06 102 ASP A N 1
ATOM 753 C CA . ASP A 1 102 ? 6.372 5.457 -36.159 1.00 75.06 102 ASP A CA 1
ATOM 754 C C . ASP A 1 102 ? 5.344 4.860 -37.140 1.00 75.06 102 ASP A C 1
ATOM 756 O O . ASP A 1 102 ? 5.403 3.632 -37.405 1.00 75.06 102 ASP A O 1
#

Secondary structure (DSSP, 8-state):
-EEEE--STTSSPEEEEEETTEEEEE---SSTTTSPPPEEEEESSEEEEEEEEE-SSSSSSPEEEEEETTTTEEEEEE--SS--SS-EEEEEEEPPP-----

Radius of gyration: 14.85 Å; chains: 1; bounding box: 33×28×51 Å